Protein AF-A0A815RT07-F1 (afdb_monomer_lite)

Organism: NCBI:txid392030

Radius of gyration: 23.79 Å; chains: 1; bounding box: 55×38×68 Å

Secondary structure (DSSP, 8-state):
----THHHHHHHHHHHHHHHHHHHHHHHHHHHHHHHHS-TTS-EEEEEEEEE---GGGTTS--S--EEEEEEEESSHHHHHHHHHHHHHHHHHHHHHHT-----------------HHHHHHHHHHHHHHH-GGG--TTPPP-----TTHHHHTTT----------

Foldseek 3Di:
DDPPCPVVVVVLVVVVVVVCVLPVVLVVQLVCLCVPVDDPVWDKDKDFPDKDFDDPVCPSDHTPDMDIDIDMFTQDPVSVVSSVVSNVVSQCVSCVVVVHDDDDDDDDDAHHDDADPVQLVVVQVVVCVPPNPVQDDSPDDDDRDDDNVRVVVVVVDHDDDDDDDD

Structure (mmCIF, N/CA/C/O backbone):
data_AF-A0A815RT07-F1
#
_entry.id   AF-A0A815RT07-F1
#
loop_
_atom_site.group_PDB
_atom_site.id
_atom_site.type_symbol
_atom_site.label_atom_id
_atom_site.label_alt_id
_atom_site.label_comp_id
_atom_site.label_asym_id
_atom_site.label_entity_id
_atom_site.label_seq_id
_atom_site.pdbx_PDB_ins_code
_atom_site.Cartn_x
_atom_site.Cartn_y
_atom_site.Cartn_z
_atom_site.occupancy
_atom_site.B_iso_or_equiv
_atom_site.auth_seq_id
_atom_site.auth_comp_id
_atom_site.auth_asym_id
_atom_site.auth_atom_id
_atom_site.pdbx_PDB_model_num
ATOM 1 N N . MET A 1 1 ? -32.140 24.583 36.349 1.00 36.25 1 MET A N 1
ATOM 2 C CA . MET A 1 1 ? -30.982 23.802 36.833 1.00 36.25 1 MET A CA 1
ATOM 3 C C . MET A 1 1 ? -29.716 24.500 36.369 1.00 36.25 1 MET A C 1
ATOM 5 O O . MET A 1 1 ? -29.477 24.560 35.173 1.00 36.25 1 MET A O 1
ATOM 9 N N . HIS A 1 2 ? -28.976 25.102 37.299 1.00 30.73 2 HIS A N 1
ATOM 10 C CA . HIS A 1 2 ? -27.672 25.716 37.055 1.00 30.73 2 HIS A CA 1
ATOM 11 C C . HIS A 1 2 ? -26.612 24.662 37.388 1.00 30.73 2 HIS A C 1
ATOM 13 O O . HIS A 1 2 ? -26.294 24.449 38.554 1.00 30.73 2 HIS A O 1
ATOM 19 N N . ALA A 1 3 ? -26.136 23.950 36.369 1.00 31.05 3 ALA A N 1
ATOM 20 C CA . ALA A 1 3 ? -24.898 23.190 36.457 1.00 31.05 3 ALA A CA 1
ATOM 21 C C . ALA A 1 3 ? -23.796 24.130 35.966 1.00 31.05 3 ALA A C 1
ATOM 23 O O . ALA A 1 3 ? -23.757 24.493 34.791 1.00 31.05 3 ALA A O 1
ATOM 24 N N . CYS A 1 4 ? -22.979 24.611 36.897 1.00 35.50 4 CYS A N 1
ATOM 25 C CA . CYS A 1 4 ? -21.904 25.547 36.614 1.00 35.50 4 CYS A CA 1
ATOM 26 C C . CYS A 1 4 ? -20.905 24.865 35.661 1.00 35.50 4 CYS A C 1
ATOM 28 O O . CYS A 1 4 ? -20.301 23.849 35.999 1.00 35.50 4 CYS A O 1
ATOM 30 N N . GLY A 1 5 ? -20.791 25.384 34.437 1.00 35.34 5 GLY A N 1
ATOM 31 C CA . GLY A 1 5 ? -20.137 24.749 33.289 1.00 35.34 5 GLY A CA 1
ATOM 32 C C . GLY A 1 5 ? -18.612 24.625 33.355 1.00 35.34 5 GLY A C 1
ATOM 33 O O . GLY A 1 5 ? -17.996 24.424 32.323 1.00 35.34 5 GLY A O 1
ATOM 34 N N . HIS A 1 6 ? -17.976 24.729 34.516 1.00 38.91 6 HIS A N 1
ATOM 35 C CA . HIS A 1 6 ? -16.523 24.593 34.653 1.00 38.91 6 HIS A CA 1
ATOM 36 C C . HIS A 1 6 ? -16.068 23.123 34.526 1.00 38.91 6 HIS A C 1
ATOM 38 O O . HIS A 1 6 ? -15.154 22.808 33.764 1.00 38.91 6 HIS A O 1
ATOM 44 N N . ASP A 1 7 ? -16.738 22.197 35.222 1.00 44.31 7 ASP A N 1
ATOM 45 C CA . ASP A 1 7 ? -16.301 20.791 35.309 1.00 44.31 7 ASP A CA 1
ATOM 46 C C . ASP A 1 7 ? -16.723 19.952 34.099 1.00 44.31 7 ASP A C 1
ATOM 48 O O . ASP A 1 7 ? -16.034 19.006 33.716 1.00 44.31 7 ASP A O 1
ATOM 52 N N . GLY A 1 8 ? -17.823 20.336 33.442 1.00 42.88 8 GLY A N 1
ATOM 53 C CA . GLY A 1 8 ? -18.300 19.692 32.218 1.00 42.88 8 GLY A CA 1
ATOM 54 C C . GLY A 1 8 ? -17.330 19.870 31.051 1.00 42.88 8 GLY A C 1
ATOM 55 O O . GLY A 1 8 ? -17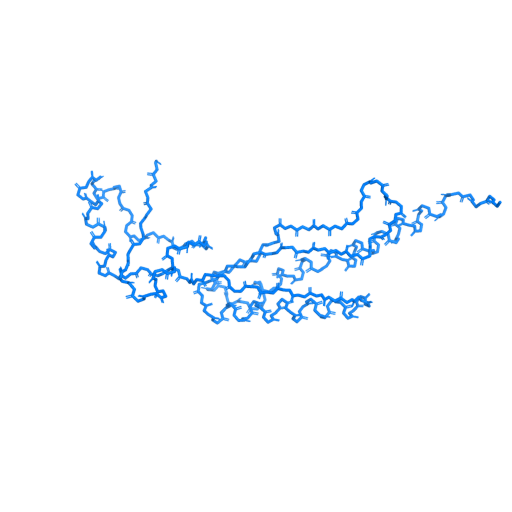.054 18.906 30.346 1.00 42.88 8 GLY A O 1
ATOM 56 N N . HIS A 1 9 ? -16.732 21.056 30.887 1.00 46.31 9 HIS A N 1
ATOM 57 C CA . HIS A 1 9 ? -15.745 21.285 29.827 1.00 46.31 9 HIS A CA 1
ATOM 58 C C . HIS A 1 9 ? -14.465 20.487 30.072 1.00 46.31 9 HIS A C 1
ATOM 60 O O . HIS A 1 9 ? -13.963 19.875 29.141 1.00 46.31 9 HIS A O 1
ATOM 66 N N . THR A 1 10 ? -13.972 20.402 31.310 1.00 42.03 10 THR A N 1
ATOM 67 C CA . THR A 1 10 ? -12.774 19.607 31.629 1.00 42.03 10 THR A CA 1
ATOM 68 C C . THR A 1 10 ? -13.032 18.104 31.509 1.00 42.03 10 THR A C 1
ATOM 70 O O . THR A 1 10 ? -12.185 17.390 30.980 1.00 42.03 10 THR A O 1
ATOM 73 N N . ALA A 1 11 ? -14.207 17.607 31.913 1.00 51.88 11 ALA A N 1
ATOM 74 C CA . ALA A 1 11 ? -14.599 16.210 31.708 1.00 51.88 11 ALA A CA 1
ATOM 75 C C . ALA A 1 11 ? -14.792 15.871 30.219 1.00 51.88 11 ALA A C 1
ATOM 77 O O . ALA A 1 11 ? -14.415 14.786 29.781 1.00 51.88 11 ALA A O 1
ATOM 78 N N . MET A 1 12 ? -15.311 16.808 29.423 1.00 54.44 12 MET A N 1
ATOM 79 C CA . MET A 1 12 ? -15.420 16.667 27.970 1.00 54.44 12 MET A CA 1
ATOM 80 C C . MET A 1 12 ? -14.073 16.790 27.266 1.00 54.44 12 MET A C 1
ATOM 82 O O . MET A 1 12 ? -13.838 16.058 26.316 1.00 54.44 12 MET A O 1
ATOM 86 N N . VAL A 1 13 ? -13.164 17.640 27.743 1.00 48.31 13 VAL A N 1
ATOM 87 C CA . VAL A 1 13 ? -11.783 17.723 27.253 1.00 48.31 13 VAL A CA 1
ATOM 88 C C . VAL A 1 13 ? -11.014 16.465 27.643 1.00 48.31 13 VAL A C 1
ATOM 90 O O . VAL A 1 13 ? -10.305 15.932 26.808 1.00 48.31 13 VAL A O 1
ATOM 93 N N . LEU A 1 14 ? -11.195 15.910 28.844 1.00 47.22 14 LEU A N 1
ATOM 94 C CA . LEU A 1 14 ? -10.633 14.609 29.229 1.00 47.22 14 LEU A CA 1
ATOM 95 C C . LEU A 1 14 ? -11.258 13.457 28.433 1.00 47.22 14 LEU A C 1
ATOM 97 O O . LEU A 1 14 ? -10.549 12.524 28.070 1.00 47.22 14 LEU A O 1
ATOM 101 N N . GLY A 1 15 ? -12.552 13.532 28.118 1.00 57.16 15 GLY A N 1
ATOM 102 C CA . GLY A 1 15 ? -13.248 12.601 27.229 1.00 57.16 15 GLY A CA 1
ATOM 103 C C . GLY A 1 15 ? -12.755 12.696 25.785 1.00 57.16 15 GLY A C 1
ATOM 104 O O . GLY A 1 15 ? -12.496 11.670 25.167 1.00 57.16 15 GLY A O 1
ATOM 105 N N . ALA A 1 16 ? -12.529 13.908 25.279 1.00 51.25 16 ALA A N 1
ATOM 106 C CA . ALA A 1 16 ? -11.961 14.181 23.966 1.00 51.25 16 ALA A CA 1
ATOM 107 C C . ALA A 1 16 ? -10.482 13.788 23.904 1.00 51.25 16 ALA A C 1
ATOM 109 O O . ALA A 1 16 ? -10.070 13.162 22.942 1.00 51.25 16 ALA A O 1
ATOM 110 N N . VAL A 1 17 ? -9.690 14.058 24.942 1.00 52.59 17 VAL A N 1
ATOM 111 C CA . VAL A 1 17 ? -8.290 13.626 25.064 1.00 52.59 17 VAL A CA 1
ATOM 112 C C . VAL A 1 17 ? -8.208 12.111 25.188 1.00 52.59 17 VAL A C 1
ATOM 114 O O . VAL A 1 17 ? -7.351 11.515 24.549 1.00 52.59 17 VAL A O 1
ATOM 117 N N . LYS A 1 18 ? -9.101 11.459 25.942 1.00 55.69 18 LYS A N 1
ATOM 118 C CA . LYS A 1 18 ? -9.193 9.996 26.001 1.00 55.69 18 LYS A CA 1
ATOM 119 C C . LYS A 1 18 ? -9.595 9.422 24.648 1.00 55.69 18 LYS A C 1
ATOM 121 O O . LYS A 1 18 ? -8.942 8.505 24.186 1.00 55.69 18 LYS A O 1
ATOM 126 N N . TYR A 1 19 ? -10.580 10.002 23.974 1.00 57.00 19 TYR A N 1
ATOM 127 C CA . TYR A 1 19 ? -11.001 9.589 22.640 1.00 57.00 19 TYR A CA 1
ATOM 128 C C . TYR A 1 19 ? -9.888 9.783 21.605 1.00 57.00 19 TYR A C 1
ATOM 130 O O . TYR A 1 19 ? -9.557 8.848 20.892 1.00 57.00 19 TYR A O 1
ATOM 138 N N . LEU A 1 20 ? -9.232 10.940 21.569 1.00 53.97 20 LEU A N 1
ATOM 139 C CA . LEU A 1 20 ? -8.081 11.197 20.706 1.00 53.97 20 LEU A CA 1
ATOM 140 C C . LEU A 1 20 ? -6.930 10.237 21.047 1.00 53.97 20 LEU A C 1
ATOM 142 O O . LEU A 1 20 ? -6.413 9.578 20.155 1.00 53.97 20 LEU A O 1
ATOM 146 N N . ARG A 1 21 ? -6.573 10.048 22.322 1.00 52.72 21 ARG A N 1
ATOM 147 C CA . ARG A 1 21 ? -5.565 9.063 22.766 1.00 52.72 21 ARG A CA 1
ATOM 148 C C . ARG A 1 21 ? -5.918 7.635 22.336 1.00 52.72 21 ARG A C 1
ATOM 150 O O . ARG A 1 21 ? -5.047 6.896 21.886 1.00 52.72 21 ARG A O 1
ATOM 157 N N . ASP A 1 22 ? -7.181 7.259 22.465 1.00 52.00 22 ASP A N 1
ATOM 158 C CA . ASP A 1 22 ? -7.670 5.916 22.180 1.00 52.00 22 ASP A CA 1
ATOM 159 C C . ASP A 1 22 ? -7.800 5.686 20.651 1.00 52.00 22 ASP A C 1
ATOM 161 O O . ASP A 1 22 ? -7.574 4.573 20.188 1.00 52.00 22 ASP A O 1
ATOM 165 N N . HIS A 1 23 ? -8.022 6.732 19.838 1.00 52.91 23 HIS A N 1
ATOM 166 C CA . HIS A 1 23 ? -8.178 6.638 18.375 1.00 52.91 23 HIS A CA 1
ATOM 167 C C . HIS A 1 23 ? -6.918 7.021 17.570 1.00 52.91 23 HIS A C 1
ATOM 169 O O . HIS A 1 23 ? -6.793 6.602 16.420 1.00 52.91 23 HIS A O 1
ATOM 175 N N . HIS A 1 24 ? -5.945 7.741 18.146 1.00 52.34 24 HIS A N 1
ATOM 176 C CA . HIS A 1 24 ? -4.664 8.050 17.490 1.00 52.34 24 HIS A CA 1
ATOM 177 C C . HIS A 1 24 ? -3.710 6.850 17.428 1.00 52.34 24 HIS A C 1
ATOM 179 O O . HIS A 1 24 ? -2.903 6.740 16.500 1.00 52.34 24 HIS A O 1
ATOM 185 N N . ASN A 1 25 ? -3.825 5.915 18.373 1.00 52.28 25 ASN A N 1
ATOM 186 C CA . ASN A 1 25 ? -2.994 4.711 18.387 1.00 52.28 25 ASN A CA 1
ATOM 187 C C . ASN A 1 25 ? -3.240 3.814 17.169 1.00 52.28 25 ASN A C 1
ATOM 189 O O . ASN A 1 25 ? -2.316 3.142 16.716 1.00 52.28 25 ASN A O 1
ATOM 193 N N . SER A 1 26 ? -4.435 3.860 16.581 1.00 54.25 26 SER A N 1
ATOM 194 C CA . SER A 1 26 ? -4.781 3.076 15.395 1.00 54.25 26 SER A CA 1
ATOM 195 C C . SER A 1 26 ? -3.931 3.429 14.172 1.00 54.25 26 SER A C 1
ATOM 197 O O . SER A 1 26 ? -3.516 2.540 13.427 1.00 54.25 26 SER A O 1
ATOM 199 N N . PHE A 1 27 ? -3.594 4.710 13.986 1.00 59.16 27 PHE A N 1
ATOM 200 C CA . PHE A 1 27 ? -2.787 5.167 12.847 1.00 59.16 27 PHE A CA 1
ATOM 201 C C . PHE A 1 27 ? -1.313 4.790 12.999 1.00 59.16 27 PHE A C 1
ATOM 203 O O . PHE A 1 27 ? -0.692 4.316 12.046 1.00 59.16 27 PHE A O 1
ATOM 210 N N . PHE A 1 28 ? -0.754 4.957 14.201 1.00 62.94 28 PHE A N 1
ATOM 211 C CA . PHE A 1 28 ? 0.617 4.531 14.492 1.00 62.94 28 PHE A CA 1
ATOM 212 C C . PHE A 1 28 ? 0.758 3.015 14.392 1.00 62.94 28 PHE A C 1
ATOM 214 O O . PHE A 1 28 ? 1.758 2.508 13.884 1.00 62.94 28 PHE A O 1
ATOM 221 N N . ALA A 1 29 ? -0.276 2.288 14.806 1.00 73.88 29 ALA A N 1
ATOM 222 C CA . ALA A 1 29 ? -0.310 0.843 14.729 1.00 73.88 29 ALA A CA 1
ATOM 223 C C . ALA A 1 29 ? -0.241 0.348 13.267 1.00 73.88 29 ALA A C 1
ATOM 225 O O . ALA A 1 29 ? 0.477 -0.615 12.999 1.00 73.88 29 ALA A O 1
ATOM 226 N N . LEU A 1 30 ? -0.832 1.048 12.287 1.00 82.69 30 LEU A N 1
ATOM 227 C CA . LEU A 1 30 ? -0.640 0.718 10.861 1.00 82.69 30 LEU A CA 1
ATOM 228 C C . LEU A 1 30 ? 0.832 0.807 10.418 1.00 82.69 30 LEU A C 1
ATOM 230 O O . LEU A 1 30 ? 1.286 -0.024 9.630 1.00 82.69 30 LEU A O 1
ATOM 234 N N . GLN A 1 31 ? 1.605 1.749 10.965 1.00 81.31 31 GLN A N 1
ATOM 235 C CA . GLN A 1 31 ? 3.034 1.901 10.642 1.00 81.31 31 GLN A CA 1
ATOM 236 C C . GLN A 1 31 ? 3.882 0.729 11.159 1.00 81.31 31 GLN A C 1
ATOM 238 O O . GLN A 1 31 ? 4.967 0.439 10.637 1.00 81.31 31 GLN A O 1
ATOM 243 N N . THR A 1 32 ? 3.373 -0.012 12.148 1.00 89.00 32 THR A N 1
ATOM 244 C CA . THR A 1 32 ? 4.021 -1.244 12.618 1.00 89.00 32 THR A CA 1
ATOM 245 C C . THR A 1 32 ? 4.006 -2.346 11.562 1.00 89.00 32 THR A C 1
ATOM 247 O O . THR A 1 32 ? 4.893 -3.192 11.564 1.00 89.00 32 THR A O 1
ATOM 250 N N . ILE A 1 33 ? 3.065 -2.322 10.611 1.00 92.75 33 ILE A N 1
ATOM 251 C CA . ILE A 1 33 ? 2.972 -3.355 9.573 1.00 92.75 33 ILE A CA 1
ATOM 252 C C . ILE A 1 33 ? 4.227 -3.327 8.702 1.00 92.75 33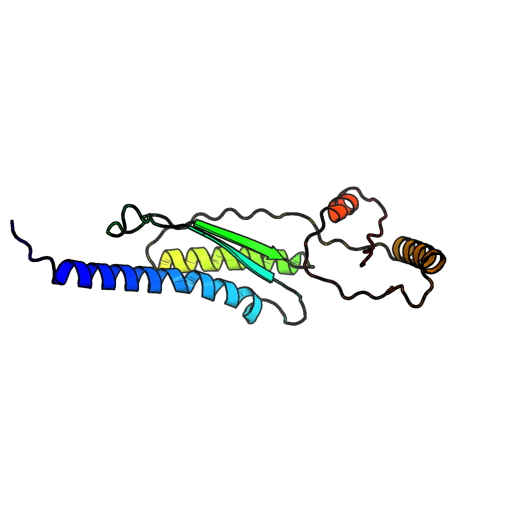 ILE A C 1
ATOM 254 O O . ILE A 1 33 ? 4.901 -4.346 8.560 1.00 92.75 33 ILE A O 1
ATOM 258 N N . VAL A 1 34 ? 4.585 -2.157 8.169 1.00 92.38 34 VAL A N 1
ATOM 259 C CA . VAL A 1 34 ? 5.785 -2.016 7.330 1.00 92.38 34 VAL A CA 1
ATOM 260 C C . VAL A 1 34 ? 7.047 -2.291 8.147 1.00 92.38 34 VAL A C 1
ATOM 262 O O . VAL A 1 34 ? 7.905 -3.047 7.709 1.00 92.38 34 VAL A O 1
ATOM 265 N N . SER A 1 35 ? 7.141 -1.740 9.358 1.00 91.75 35 SER A N 1
ATOM 266 C CA . SER A 1 35 ? 8.369 -1.818 10.161 1.00 91.75 35 SER A CA 1
ATOM 267 C C . SER A 1 35 ? 8.598 -3.156 10.877 1.00 91.75 35 SER A C 1
ATOM 269 O O . SER A 1 35 ? 9.735 -3.452 11.245 1.00 91.75 35 SER A O 1
ATOM 271 N N . ARG A 1 36 ? 7.554 -3.964 11.117 1.00 92.50 36 ARG A N 1
ATOM 272 C CA . ARG A 1 36 ? 7.639 -5.199 11.927 1.00 92.50 36 ARG A CA 1
ATOM 273 C C . ARG A 1 36 ? 7.123 -6.455 11.238 1.00 92.50 36 ARG A C 1
ATOM 275 O O . ARG A 1 36 ? 7.395 -7.548 11.726 1.00 92.50 36 ARG A O 1
ATOM 282 N N . ASN A 1 37 ? 6.374 -6.337 10.142 1.00 93.50 37 ASN A N 1
ATOM 283 C CA . ASN A 1 37 ? 5.816 -7.497 9.442 1.00 93.50 37 ASN A CA 1
ATOM 284 C C . ASN A 1 37 ? 6.353 -7.682 8.022 1.00 93.50 37 ASN A C 1
ATOM 286 O O . ASN A 1 37 ? 6.145 -8.751 7.448 1.00 93.50 37 ASN A O 1
ATOM 290 N N . ILE A 1 38 ? 7.039 -6.684 7.466 1.00 95.12 38 ILE A N 1
ATOM 291 C CA . ILE A 1 38 ? 7.614 -6.746 6.125 1.00 95.12 38 ILE A CA 1
ATOM 292 C C . ILE A 1 38 ? 9.141 -6.784 6.219 1.00 95.12 38 ILE A C 1
ATOM 294 O O . ILE A 1 38 ? 9.749 -6.077 7.018 1.00 95.12 38 ILE A O 1
ATOM 298 N N . SER A 1 39 ? 9.768 -7.636 5.403 1.00 94.19 39 SER A N 1
ATOM 299 C CA . SER A 1 39 ? 11.228 -7.661 5.277 1.00 94.19 39 SER A CA 1
ATOM 300 C C . SER A 1 39 ? 11.729 -6.311 4.742 1.00 94.19 39 SER A C 1
ATOM 302 O O . SER A 1 39 ? 11.162 -5.828 3.760 1.00 94.19 39 SER A O 1
ATOM 304 N N . PRO A 1 40 ? 12.823 -5.747 5.289 1.00 89.69 40 PRO A N 1
ATOM 305 C CA . PRO A 1 40 ? 13.415 -4.500 4.795 1.00 89.69 40 PRO A CA 1
ATOM 306 C C . PRO A 1 40 ? 13.766 -4.506 3.300 1.00 89.69 40 PRO A C 1
ATOM 308 O O . PRO A 1 40 ? 13.782 -3.456 2.670 1.00 89.69 40 PRO A O 1
ATOM 311 N N . ASN A 1 41 ? 13.984 -5.687 2.710 1.00 91.50 41 ASN A N 1
ATOM 312 C CA . ASN A 1 41 ? 14.289 -5.839 1.284 1.00 91.50 41 ASN A CA 1
ATOM 313 C C . ASN A 1 41 ? 13.053 -5.680 0.379 1.00 91.50 41 ASN A C 1
ATOM 315 O O . ASN A 1 41 ? 13.177 -5.679 -0.842 1.00 91.50 41 ASN A O 1
ATOM 319 N N . ASN A 1 42 ? 11.848 -5.593 0.951 1.00 91.19 42 ASN A N 1
ATOM 320 C CA . ASN A 1 42 ? 10.605 -5.451 0.200 1.00 91.19 42 ASN A CA 1
ATOM 321 C C . ASN A 1 42 ? 10.051 -4.034 0.343 1.00 91.19 42 ASN A C 1
ATOM 323 O O . ASN A 1 42 ? 9.399 -3.705 1.336 1.00 91.19 42 ASN A O 1
ATOM 327 N N . ALA A 1 43 ? 10.229 -3.221 -0.698 1.00 89.94 43 ALA A N 1
ATOM 328 C CA . ALA A 1 43 ? 9.646 -1.888 -0.752 1.00 89.94 43 ALA A CA 1
ATOM 329 C C . ALA A 1 43 ? 8.117 -1.951 -0.594 1.00 89.94 43 ALA A C 1
ATOM 331 O O . ALA A 1 43 ? 7.410 -2.617 -1.360 1.00 89.94 43 ALA A O 1
ATOM 332 N N . THR A 1 44 ? 7.623 -1.264 0.434 1.00 92.19 44 THR A N 1
ATOM 333 C CA . THR A 1 44 ? 6.218 -1.276 0.840 1.00 92.19 44 THR A CA 1
ATOM 334 C C . THR A 1 44 ? 5.824 0.079 1.391 1.00 92.19 44 THR A C 1
ATOM 336 O O . THR A 1 44 ? 6.565 0.670 2.171 1.00 92.19 44 THR A O 1
ATOM 339 N N . VAL A 1 45 ? 4.635 0.547 1.021 1.00 91.56 45 VAL A N 1
ATOM 340 C CA . VAL A 1 45 ? 4.076 1.806 1.518 1.00 91.56 45 VAL A CA 1
ATOM 341 C C . VAL A 1 45 ? 2.671 1.553 2.038 1.00 91.56 45 VAL A C 1
ATOM 343 O O . VAL A 1 45 ? 1.878 0.871 1.386 1.00 91.56 45 VAL A O 1
ATOM 346 N N . ILE A 1 46 ? 2.360 2.124 3.197 1.00 91.50 46 ILE A N 1
ATOM 347 C CA . ILE A 1 46 ? 0.998 2.281 3.701 1.00 91.50 46 ILE A CA 1
ATOM 348 C C . ILE A 1 46 ? 0.845 3.758 4.044 1.00 91.50 46 ILE A C 1
ATOM 350 O O . ILE A 1 46 ? 1.519 4.258 4.943 1.00 91.50 46 ILE A O 1
ATOM 354 N N . SER A 1 47 ? -0.031 4.453 3.330 1.00 89.19 47 SER A N 1
ATOM 355 C CA . SER A 1 47 ? -0.278 5.877 3.543 1.00 89.19 47 SER A CA 1
ATOM 356 C C . SER A 1 47 ? -1.740 6.090 3.884 1.00 89.19 47 SER A C 1
ATOM 358 O O . SER A 1 47 ? -2.622 5.644 3.151 1.00 89.19 47 SER A O 1
ATOM 360 N N . VAL A 1 48 ? -1.992 6.785 4.990 1.00 86.31 48 VAL A N 1
ATOM 361 C CA . VAL A 1 48 ? -3.328 7.266 5.339 1.00 86.31 48 VAL A CA 1
ATOM 362 C C . VAL A 1 48 ? -3.550 8.565 4.571 1.00 86.31 48 VAL A C 1
ATOM 364 O O . VAL A 1 48 ? -2.889 9.561 4.847 1.00 86.31 48 VAL A O 1
ATOM 367 N N . GLY A 1 49 ? -4.420 8.529 3.564 1.00 84.69 49 GLY A N 1
ATOM 368 C CA . GLY A 1 49 ? -4.691 9.667 2.682 1.00 84.69 49 GLY A CA 1
ATOM 369 C C . GLY A 1 49 ? -5.884 10.515 3.121 1.00 84.69 49 GLY A C 1
ATOM 370 O O . GLY A 1 49 ? -5.987 11.668 2.717 1.00 84.69 49 GLY A O 1
ATOM 371 N N . ALA A 1 50 ? -6.780 9.964 3.943 1.00 83.88 50 ALA A N 1
ATOM 372 C CA . ALA A 1 50 ? -7.947 10.678 4.446 1.00 83.88 50 ALA A CA 1
ATOM 373 C C . ALA A 1 50 ? -8.341 10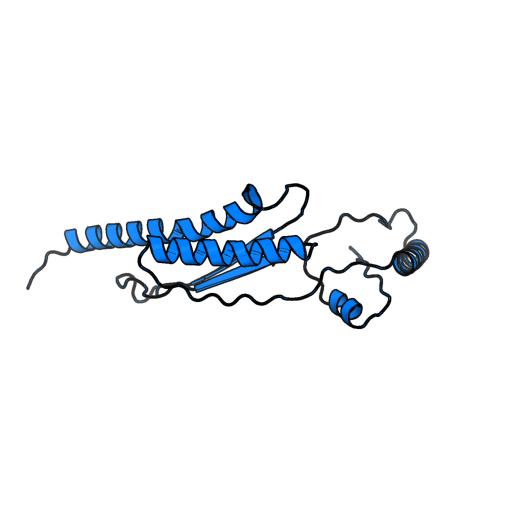.180 5.839 1.00 83.88 50 ALA A C 1
ATOM 375 O O . ALA A 1 50 ? -8.325 8.977 6.104 1.00 83.88 50 ALA A O 1
ATOM 376 N N . ILE A 1 51 ? -8.732 11.106 6.713 1.00 81.50 51 ILE A N 1
ATOM 377 C CA . ILE A 1 51 ? -9.340 10.817 8.014 1.00 81.50 51 ILE A CA 1
ATOM 378 C C . ILE A 1 51 ? -10.495 11.796 8.197 1.00 81.50 51 ILE A C 1
ATOM 380 O O . ILE A 1 51 ? -10.327 12.994 7.975 1.00 81.50 51 ILE A O 1
ATOM 384 N N . GLN A 1 52 ? -11.654 11.298 8.614 1.00 81.69 52 GLN A N 1
ATOM 385 C CA . GLN A 1 52 ? -12.829 12.122 8.870 1.00 81.69 52 GLN A CA 1
ATOM 386 C C . GLN A 1 52 ? -13.545 11.655 10.136 1.00 81.69 52 GLN A C 1
ATOM 388 O O . GLN A 1 52 ? -13.756 10.460 10.322 1.00 81.69 52 GLN A O 1
ATOM 393 N N . GLY A 1 53 ? -13.958 12.601 10.977 1.00 81.25 53 GLY A N 1
ATOM 394 C CA . GLY A 1 53 ? -14.790 12.365 12.154 1.00 81.25 53 GLY A CA 1
ATOM 395 C C . GLY A 1 53 ? -15.147 13.685 12.838 1.00 81.25 53 GLY A C 1
ATOM 396 O O . GLY A 1 53 ? -14.335 14.607 12.870 1.00 81.25 53 GLY A O 1
ATOM 397 N N . GLY A 1 54 ? -16.358 13.776 13.382 1.00 80.25 54 GLY A N 1
ATOM 398 C CA . GLY A 1 54 ? -16.850 14.972 14.077 1.00 80.25 54 GLY A CA 1
ATOM 399 C C . GLY A 1 54 ? -17.303 16.097 13.144 1.00 80.25 54 GLY A C 1
ATOM 400 O O . GLY A 1 54 ? -17.345 15.947 11.923 1.00 80.25 54 GLY A O 1
ATOM 401 N N . SER A 1 55 ? -17.690 17.228 13.738 1.00 81.06 55 SER A N 1
ATOM 402 C CA . SER A 1 55 ? -18.151 18.419 13.019 1.00 81.06 55 SER A CA 1
ATOM 403 C C . SER A 1 55 ? -17.755 19.693 13.763 1.00 81.06 55 SER A C 1
ATOM 405 O O . SER A 1 55 ? -17.995 19.814 14.963 1.00 81.06 55 SER A O 1
ATOM 407 N N . PHE A 1 56 ? -17.223 20.682 13.039 1.00 82.69 56 PHE A N 1
ATOM 408 C CA . PHE A 1 56 ? -16.918 22.009 13.595 1.00 82.69 56 PHE A CA 1
ATOM 409 C C . PHE A 1 56 ? -18.167 22.798 13.999 1.00 82.69 56 PHE A C 1
ATOM 411 O O . PHE A 1 56 ? -18.086 23.687 14.839 1.00 82.69 56 PHE A O 1
ATOM 418 N N . ASN A 1 57 ? -19.333 22.437 13.466 1.00 89.38 57 ASN A N 1
ATOM 419 C CA . ASN A 1 57 ? -20.605 23.037 13.870 1.00 89.38 57 ASN A CA 1
ATOM 420 C C . ASN A 1 57 ? -21.144 22.430 15.179 1.00 89.38 57 ASN A C 1
ATOM 422 O O . ASN A 1 57 ? -22.190 22.849 15.671 1.00 89.38 57 ASN A O 1
ATOM 426 N N . SER A 1 58 ? -20.483 21.407 15.732 1.00 82.12 58 SER A N 1
ATOM 427 C CA . SER A 1 58 ? -20.932 20.679 16.927 1.00 82.12 58 SER A CA 1
ATOM 428 C C . SER A 1 58 ? -19.739 20.169 17.740 1.00 82.12 58 SER A C 1
ATOM 430 O O . SER A 1 58 ? -19.617 18.980 18.020 1.00 82.12 58 SER A O 1
ATOM 432 N N . VAL A 1 59 ? -18.844 21.082 18.131 1.00 76.56 59 VAL A N 1
ATOM 433 C CA . VAL A 1 59 ? -17.583 20.776 18.845 1.00 76.56 59 VAL A CA 1
ATOM 434 C C . VAL A 1 59 ? -17.769 20.163 20.240 1.00 76.56 59 VAL A C 1
ATOM 436 O O . VAL A 1 59 ? -16.821 19.662 20.834 1.00 76.56 59 VAL A O 1
ATOM 439 N N . ASN A 1 60 ? -18.991 20.196 20.767 1.00 78.38 60 ASN A N 1
ATOM 440 C CA . ASN A 1 60 ? -19.394 19.595 22.034 1.00 78.38 60 ASN A CA 1
ATOM 441 C C . ASN A 1 60 ? -20.032 18.199 21.865 1.00 78.38 60 ASN A C 1
ATOM 443 O O . ASN A 1 60 ? -20.497 17.618 22.844 1.00 78.38 60 ASN A O 1
ATOM 447 N N . VAL A 1 61 ? -20.095 17.660 20.645 1.00 73.88 61 VAL A N 1
ATOM 448 C CA . VAL A 1 61 ? -20.653 16.331 20.369 1.00 73.88 61 VAL A CA 1
ATOM 449 C C . VAL A 1 61 ? -19.521 15.383 20.000 1.00 73.88 61 VAL A C 1
ATOM 451 O O . VAL A 1 61 ? -18.780 15.614 19.046 1.00 73.88 61 VAL A O 1
ATOM 454 N N . MET A 1 62 ? -19.402 14.288 20.751 1.00 72.69 62 MET A N 1
ATOM 455 C CA . MET A 1 62 ? -18.448 13.232 20.426 1.00 72.69 62 MET A CA 1
ATOM 456 C C . MET A 1 62 ? -18.890 12.515 19.143 1.00 72.69 62 MET A C 1
ATOM 458 O O . MET A 1 62 ? -20.055 12.117 19.053 1.00 72.69 62 MET A O 1
ATOM 462 N N . PRO A 1 63 ? -18.002 12.329 18.151 1.00 74.56 63 PRO A N 1
ATOM 463 C CA . PRO A 1 63 ? -18.359 11.596 16.947 1.00 74.56 63 PRO A CA 1
ATOM 464 C C . PRO A 1 63 ? -18.642 10.124 17.247 1.00 74.56 63 PRO A C 1
ATOM 466 O O . PRO A 1 63 ? -17.911 9.484 17.997 1.00 74.56 63 PRO A O 1
ATOM 469 N N . SER A 1 64 ? -19.687 9.583 16.622 1.00 79.25 64 SER A N 1
ATOM 470 C CA . SER A 1 64 ? -20.035 8.158 16.684 1.00 79.25 64 SER A CA 1
ATOM 471 C C . SER A 1 64 ? -19.294 7.305 15.648 1.00 79.25 64 SER A C 1
ATOM 473 O O . SER A 1 64 ? -19.343 6.081 15.719 1.00 79.25 64 SER A O 1
ATOM 475 N N . GLU A 1 65 ? -18.624 7.936 14.681 1.00 79.81 65 GLU A N 1
ATOM 476 C CA . GLU A 1 65 ? -17.931 7.276 13.576 1.00 79.81 65 GLU A CA 1
ATOM 477 C C . GLU A 1 65 ? -16.663 8.054 13.196 1.00 79.81 65 GLU A C 1
ATOM 479 O O . GLU A 1 65 ? -16.652 9.290 13.163 1.00 79.81 65 GLU A O 1
ATOM 484 N N . ILE A 1 66 ? -15.601 7.314 12.867 1.00 79.88 66 ILE A N 1
ATOM 485 C CA . ILE A 1 66 ? -14.417 7.828 12.176 1.00 79.88 66 ILE A CA 1
ATOM 486 C C . ILE A 1 66 ? -14.209 6.997 10.912 1.00 79.88 66 ILE A C 1
ATOM 488 O O . ILE A 1 66 ? -14.209 5.768 10.964 1.00 79.88 66 ILE A O 1
ATOM 492 N N . ARG A 1 67 ? -13.967 7.672 9.787 1.00 83.75 67 ARG A N 1
ATOM 493 C CA . ARG A 1 67 ? -13.598 7.050 8.511 1.00 83.75 67 ARG A CA 1
ATOM 494 C C . ARG A 1 67 ? -12.131 7.285 8.216 1.00 83.75 67 ARG A C 1
ATOM 496 O O . ARG A 1 67 ? -11.630 8.394 8.394 1.00 83.75 67 ARG A O 1
ATOM 503 N N . ILE A 1 68 ? -11.459 6.241 7.743 1.00 85.94 68 ILE A N 1
ATOM 504 C CA . ILE A 1 68 ? -10.034 6.268 7.418 1.00 85.94 68 ILE A CA 1
ATOM 505 C C . ILE A 1 68 ? -9.855 5.699 6.013 1.00 85.94 68 ILE A C 1
ATOM 507 O O . ILE A 1 68 ? -10.206 4.550 5.752 1.00 85.94 68 ILE A O 1
ATOM 511 N N . GLY A 1 69 ? -9.302 6.509 5.114 1.00 88.56 69 GLY A N 1
ATOM 512 C CA . GLY A 1 69 ? -8.932 6.116 3.759 1.00 88.56 69 GLY A CA 1
ATOM 513 C C . GLY A 1 69 ? -7.424 5.924 3.651 1.00 88.56 69 GLY A C 1
ATOM 514 O O . GLY A 1 69 ? -6.654 6.835 3.963 1.00 88.56 69 GLY A O 1
ATOM 515 N N . CYS A 1 70 ? -6.999 4.754 3.178 1.00 89.31 70 CYS A N 1
ATOM 516 C CA . CYS A 1 70 ? -5.588 4.407 3.035 1.00 89.31 70 CYS A CA 1
ATOM 517 C C . CYS A 1 70 ? -5.274 3.898 1.630 1.00 89.31 70 CYS A C 1
ATOM 519 O O . CYS A 1 70 ? -6.094 3.228 1.004 1.00 89.31 70 CYS A O 1
ATOM 521 N N . ILE A 1 71 ? -4.041 4.132 1.181 1.00 92.00 71 ILE A N 1
ATOM 522 C CA . ILE A 1 71 ? -3.465 3.479 0.008 1.00 92.00 71 ILE A CA 1
ATOM 523 C C . ILE A 1 71 ? -2.292 2.601 0.439 1.00 92.00 71 ILE A C 1
ATOM 525 O O . ILE A 1 71 ? -1.499 2.968 1.308 1.00 92.00 71 ILE A O 1
ATOM 529 N N . THR A 1 72 ? -2.176 1.427 -0.176 1.00 92.81 72 THR A N 1
ATOM 530 C CA . THR A 1 72 ? -1.063 0.506 0.063 1.00 92.81 72 THR A CA 1
ATOM 531 C C . THR A 1 72 ? -0.334 0.216 -1.241 1.00 92.81 72 THR A C 1
ATOM 533 O O . THR A 1 72 ? -0.984 -0.027 -2.259 1.00 92.81 72 THR A O 1
ATOM 536 N N . ARG A 1 73 ? 1.000 0.197 -1.222 1.00 92.12 73 ARG A N 1
ATOM 537 C CA . ARG A 1 73 ? 1.847 -0.114 -2.385 1.00 92.12 73 ARG A CA 1
ATOM 538 C C . ARG A 1 73 ? 2.824 -1.231 -2.043 1.00 92.12 73 ARG A C 1
ATOM 540 O O . ARG A 1 73 ? 3.380 -1.247 -0.949 1.00 92.12 73 ARG A O 1
ATOM 547 N N . SER A 1 74 ? 3.024 -2.157 -2.977 1.00 92.06 74 SER A N 1
ATOM 548 C CA . SER A 1 74 ? 4.053 -3.201 -2.906 1.00 92.06 74 SER A CA 1
ATOM 549 C C . SER A 1 74 ? 4.220 -3.916 -4.248 1.00 92.06 74 SER A C 1
ATOM 551 O O . SER A 1 74 ? 3.271 -4.030 -5.036 1.00 92.06 74 SER A O 1
ATOM 553 N N . PHE A 1 75 ? 5.424 -4.440 -4.481 1.00 90.88 75 PHE A N 1
ATOM 554 C CA . PHE A 1 75 ? 5.777 -5.113 -5.733 1.00 90.88 75 PHE A CA 1
ATOM 555 C C . PHE A 1 75 ? 5.328 -6.579 -5.802 1.00 90.88 75 PHE A C 1
ATOM 557 O O . PHE A 1 75 ? 5.035 -7.075 -6.888 1.00 90.88 75 PHE A O 1
ATOM 564 N N . THR A 1 76 ? 5.226 -7.285 -4.672 1.00 90.44 76 THR A N 1
ATOM 565 C CA . THR A 1 76 ? 4.978 -8.737 -4.670 1.00 90.44 76 THR A CA 1
ATOM 566 C C . THR A 1 76 ? 3.579 -9.099 -4.171 1.00 90.44 76 THR A C 1
ATOM 568 O O . THR A 1 76 ? 3.020 -8.466 -3.274 1.00 90.44 76 THR A O 1
ATOM 571 N N . LYS A 1 77 ? 3.004 -10.178 -4.722 1.00 90.81 77 LYS A N 1
ATOM 572 C CA . LYS A 1 77 ? 1.693 -10.710 -4.292 1.00 90.81 77 LYS A CA 1
ATOM 573 C C . LYS A 1 77 ? 1.694 -11.170 -2.830 1.00 90.81 77 LYS A C 1
ATOM 575 O O . LYS A 1 77 ? 0.666 -11.068 -2.159 1.00 90.81 77 LYS A O 1
ATOM 580 N N . LEU A 1 78 ? 2.836 -11.671 -2.354 1.00 92.94 78 LEU A N 1
ATOM 581 C CA . LEU A 1 78 ? 3.026 -12.103 -0.971 1.00 92.94 78 LEU A CA 1
ATOM 582 C C . LEU A 1 78 ? 2.887 -10.922 -0.009 1.00 92.94 78 LEU A C 1
ATOM 584 O O . LEU A 1 78 ? 2.081 -10.971 0.916 1.00 92.94 78 LEU A O 1
ATOM 588 N N . VAL A 1 79 ? 3.616 -9.834 -0.267 1.00 93.94 79 VAL A N 1
ATOM 589 C CA . VAL A 1 79 ? 3.563 -8.628 0.566 1.00 93.94 79 VAL A CA 1
ATOM 590 C C . VAL A 1 79 ? 2.155 -8.030 0.573 1.00 93.94 79 VAL A C 1
ATOM 592 O O . VAL A 1 79 ? 1.654 -7.691 1.642 1.00 93.94 79 VAL A O 1
ATOM 595 N N . ARG A 1 80 ? 1.461 -7.998 -0.575 1.00 92.94 80 ARG A N 1
ATOM 596 C CA . ARG A 1 80 ? 0.051 -7.561 -0.647 1.00 92.94 80 ARG A CA 1
ATOM 597 C C . ARG A 1 80 ? -0.862 -8.364 0.287 1.00 92.94 80 ARG A C 1
ATOM 599 O O . ARG A 1 80 ? -1.672 -7.772 0.993 1.00 92.94 80 ARG A O 1
ATOM 606 N N . HIS A 1 81 ? -0.708 -9.690 0.330 1.00 94.69 81 HIS A N 1
ATOM 607 C CA . HIS A 1 81 ? -1.465 -10.539 1.259 1.00 94.69 81 HIS A CA 1
ATOM 608 C C . HIS A 1 81 ? -1.141 -10.242 2.721 1.00 94.69 81 HIS A C 1
ATOM 610 O O . HIS A 1 81 ? -2.053 -10.195 3.547 1.00 94.69 81 HIS A O 1
ATOM 616 N N . ILE A 1 82 ? 0.140 -10.045 3.047 1.00 95.56 82 ILE A N 1
ATOM 617 C CA . ILE A 1 82 ? 0.554 -9.724 4.416 1.00 95.56 82 ILE A CA 1
ATOM 618 C C . ILE A 1 82 ? -0.069 -8.396 4.846 1.00 95.56 82 ILE A C 1
ATOM 620 O O . ILE A 1 82 ? -0.672 -8.345 5.913 1.00 95.56 82 ILE A O 1
ATOM 624 N N . ILE A 1 83 ? 0.015 -7.353 4.017 1.00 94.81 83 ILE A N 1
ATOM 625 C CA . ILE A 1 83 ? -0.550 -6.034 4.327 1.00 94.81 83 ILE A CA 1
ATOM 626 C C . ILE A 1 83 ? -2.052 -6.134 4.585 1.00 94.81 83 ILE A C 1
ATOM 628 O O . ILE A 1 83 ? -2.511 -5.707 5.640 1.00 94.81 83 ILE A O 1
ATOM 632 N N . GLU A 1 84 ? -2.810 -6.727 3.660 1.00 95.19 84 GLU A N 1
ATOM 633 C CA . GLU A 1 84 ? -4.263 -6.847 3.799 1.00 95.19 84 GLU A CA 1
ATOM 634 C C . GLU A 1 84 ? -4.650 -7.580 5.089 1.00 95.19 84 GLU A C 1
ATOM 636 O O . GLU A 1 84 ? -5.480 -7.094 5.862 1.00 95.19 84 GLU A O 1
ATOM 641 N N . ARG A 1 85 ? -4.022 -8.734 5.346 1.00 96.50 85 ARG A N 1
ATOM 642 C CA . ARG A 1 85 ? -4.280 -9.521 6.553 1.00 96.50 85 ARG A CA 1
ATOM 643 C C . ARG A 1 85 ? -3.961 -8.717 7.812 1.00 96.50 85 ARG A C 1
ATOM 645 O O . ARG A 1 85 ? -4.781 -8.666 8.722 1.00 96.50 85 ARG A O 1
ATOM 652 N N . ARG A 1 86 ? -2.791 -8.074 7.862 1.00 95.38 86 ARG A N 1
ATOM 653 C CA . ARG A 1 86 ? -2.334 -7.332 9.045 1.00 95.38 86 ARG A CA 1
ATOM 654 C C . ARG A 1 86 ? -3.174 -6.089 9.312 1.00 95.38 86 ARG A C 1
ATOM 656 O O . ARG A 1 86 ? -3.444 -5.819 10.474 1.00 95.38 86 ARG A O 1
ATOM 663 N N . ILE A 1 87 ? -3.634 -5.382 8.277 1.00 92.44 87 ILE A N 1
ATOM 664 C CA . ILE A 1 87 ? -4.577 -4.264 8.437 1.00 92.44 87 ILE A CA 1
ATOM 665 C C . ILE A 1 87 ? -5.868 -4.758 9.094 1.00 92.44 87 ILE A C 1
ATOM 667 O O . ILE A 1 87 ? -6.311 -4.163 10.073 1.00 92.44 87 ILE A O 1
ATOM 671 N N . LYS A 1 88 ? -6.439 -5.864 8.597 1.00 93.50 88 LYS A N 1
ATOM 672 C CA . LYS A 1 88 ? -7.673 -6.446 9.148 1.00 93.50 88 LYS A CA 1
ATOM 673 C C . LYS A 1 88 ? -7.499 -6.889 10.601 1.00 93.50 88 LYS A C 1
ATOM 675 O O . LYS A 1 88 ? -8.285 -6.491 11.454 1.00 93.50 88 LYS A O 1
ATOM 680 N N . GLU A 1 89 ? -6.452 -7.660 10.892 1.00 93.75 89 GLU A N 1
ATOM 681 C CA . GLU A 1 89 ? -6.138 -8.120 12.255 1.00 93.75 89 GLU A CA 1
ATOM 682 C C . GLU A 1 89 ? -5.976 -6.948 13.230 1.00 93.75 89 GLU A C 1
ATOM 684 O O . GLU A 1 89 ? -6.542 -6.959 14.321 1.00 93.75 89 GLU A O 1
ATOM 689 N N . LEU A 1 90 ? -5.222 -5.926 12.826 1.00 89.25 90 LEU A N 1
ATOM 690 C CA . LEU A 1 90 ? -4.914 -4.769 13.657 1.00 89.25 90 LEU A CA 1
ATOM 691 C C . LEU A 1 90 ? -6.154 -3.914 13.919 1.00 89.25 90 LEU A C 1
ATOM 693 O O . LEU A 1 90 ? -6.415 -3.547 15.061 1.00 89.25 90 LEU A O 1
ATOM 697 N N . ALA A 1 91 ? -6.948 -3.649 12.883 1.00 85.81 91 ALA A N 1
ATOM 698 C CA . ALA A 1 91 ? -8.193 -2.905 13.004 1.00 85.81 91 ALA A CA 1
ATOM 699 C C . ALA A 1 91 ? -9.205 -3.623 13.913 1.00 85.81 91 ALA A C 1
ATOM 701 O O . ALA A 1 91 ? -9.777 -2.991 14.799 1.00 85.81 91 ALA A O 1
ATOM 702 N N . HIS A 1 92 ? -9.385 -4.940 13.754 1.00 88.50 92 HIS A N 1
ATOM 703 C CA . HIS A 1 92 ? -10.264 -5.718 14.633 1.00 88.50 92 HIS A CA 1
ATOM 704 C C . HIS A 1 92 ? -9.752 -5.773 16.075 1.00 88.50 92 HIS A C 1
ATOM 706 O O . HIS A 1 92 ? -10.539 -5.582 17.000 1.00 88.50 92 HIS A O 1
ATOM 712 N N . GLY A 1 93 ? -8.447 -5.983 16.276 1.00 83.56 93 GLY A N 1
ATOM 713 C CA . GLY A 1 93 ? -7.850 -6.005 17.611 1.00 83.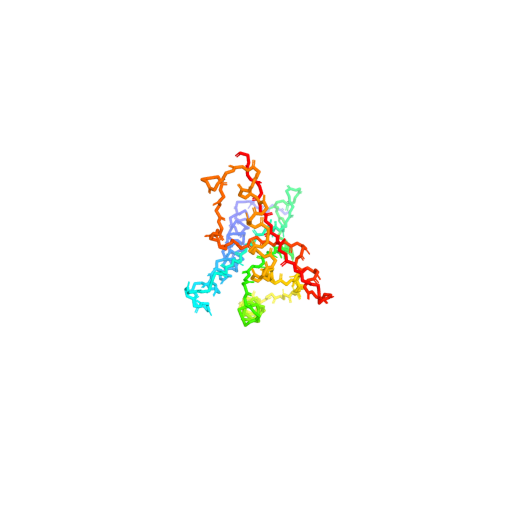56 93 GLY A CA 1
ATOM 714 C C . GLY A 1 93 ? -8.021 -4.674 18.345 1.00 83.56 93 GLY A C 1
ATOM 715 O O . GLY A 1 93 ? -8.418 -4.658 19.508 1.00 83.56 93 GLY A O 1
ATOM 716 N N . LEU A 1 94 ? -7.797 -3.551 17.658 1.00 79.19 94 LEU A N 1
ATOM 717 C CA . LEU A 1 94 ? -8.007 -2.217 18.226 1.00 79.19 94 LEU A CA 1
ATOM 718 C C . LEU A 1 94 ? -9.479 -1.956 18.540 1.00 79.19 94 LEU A C 1
ATOM 720 O O . LEU A 1 94 ? -9.788 -1.495 19.633 1.00 79.19 94 LEU A O 1
ATOM 724 N N . ALA A 1 95 ? -10.386 -2.298 17.622 1.00 77.81 95 ALA A N 1
ATOM 725 C CA . ALA A 1 95 ? -11.818 -2.154 17.854 1.00 77.81 95 ALA A CA 1
ATOM 726 C C . ALA A 1 95 ? -12.258 -2.938 19.102 1.00 77.81 95 ALA A C 1
ATOM 728 O O . ALA A 1 95 ? -12.929 -2.386 19.970 1.00 77.81 95 ALA A O 1
ATOM 729 N N . GLN A 1 96 ? -11.790 -4.180 19.250 1.00 79.62 96 GLN A N 1
ATOM 730 C CA . GLN A 1 96 ? -12.086 -5.011 20.414 1.00 79.62 96 GLN A CA 1
ATOM 731 C C . GLN A 1 96 ? -11.541 -4.414 21.720 1.00 79.62 96 GLN A C 1
ATOM 733 O O . GLN A 1 96 ? -12.270 -4.359 22.707 1.00 79.62 96 GLN A O 1
ATOM 738 N N . ILE A 1 97 ? -10.286 -3.948 21.733 1.00 73.50 97 ILE A N 1
ATOM 739 C CA . ILE A 1 97 ? -9.657 -3.332 22.918 1.00 73.50 97 ILE A CA 1
ATOM 740 C C . ILE A 1 97 ? -10.409 -2.067 23.354 1.00 73.50 97 ILE A C 1
ATOM 742 O O . ILE A 1 97 ? -10.523 -1.795 24.548 1.00 73.50 97 ILE A O 1
ATOM 746 N N . LEU A 1 98 ? -10.921 -1.302 22.391 1.00 72.50 98 LEU A N 1
ATOM 747 C CA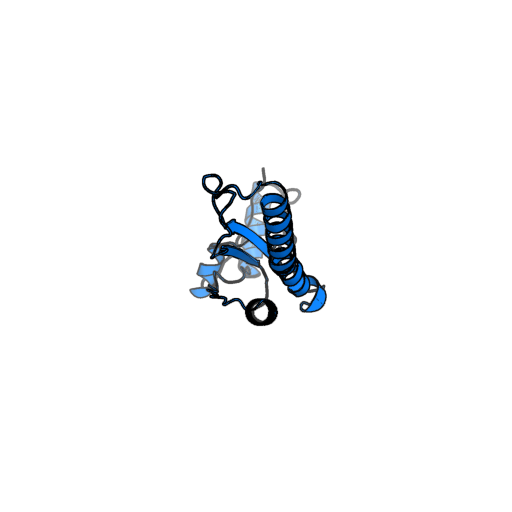 . LEU A 1 98 ? -11.593 -0.026 22.632 1.00 72.50 98 LEU A CA 1
ATOM 748 C C . LEU A 1 98 ? -13.107 -0.160 22.853 1.00 72.50 98 LEU A C 1
ATOM 750 O O . LEU A 1 98 ? -13.764 0.832 23.156 1.00 72.50 98 LEU A O 1
ATOM 754 N N . GLY A 1 99 ? -13.669 -1.366 22.719 1.00 74.38 99 GLY A N 1
ATOM 755 C CA . GLY A 1 99 ? -15.115 -1.586 22.805 1.00 74.38 99 GLY A CA 1
ATOM 756 C C . GLY A 1 99 ? -15.896 -0.980 21.632 1.00 74.38 99 GLY A C 1
ATOM 757 O O . GLY A 1 99 ? -17.070 -0.647 21.779 1.00 74.38 99 GLY A O 1
ATOM 758 N N . CYS A 1 100 ? -15.250 -0.821 20.476 1.00 80.44 100 CYS A N 1
ATOM 759 C CA . CYS A 1 100 ? -15.837 -0.299 19.245 1.00 80.44 100 CYS A CA 1
ATOM 760 C C . CYS A 1 100 ? -16.074 -1.420 18.222 1.00 80.44 100 CYS A C 1
ATOM 762 O O . CYS A 1 100 ? -15.562 -2.534 18.335 1.00 80.44 100 CYS A O 1
ATOM 764 N N . THR A 1 101 ? -16.811 -1.102 17.161 1.00 81.88 101 THR A N 1
ATOM 765 C CA . THR A 1 101 ? -16.920 -1.942 15.961 1.00 81.88 101 THR A CA 1
ATOM 766 C C . THR A 1 101 ? -16.105 -1.342 14.826 1.00 81.88 101 THR A C 1
ATOM 768 O O . THR A 1 101 ? -15.976 -0.123 14.738 1.00 81.88 101 THR A O 1
ATOM 771 N N . VAL A 1 102 ? -15.606 -2.179 13.917 1.00 84.62 102 VAL A N 1
ATOM 772 C CA . VAL A 1 102 ? -14.915 -1.719 12.710 1.00 84.62 102 VAL A CA 1
ATOM 773 C C . VAL A 1 102 ? -15.495 -2.385 11.471 1.00 84.62 102 VAL A C 1
ATOM 775 O O . VAL A 1 102 ? -15.781 -3.582 11.473 1.00 84.62 102 VAL A O 1
ATOM 778 N N . GLN A 1 103 ? -15.653 -1.596 10.414 1.00 89.94 103 GLN A N 1
ATOM 779 C CA . GLN A 1 103 ? -15.992 -2.058 9.074 1.00 89.94 103 GLN A CA 1
ATOM 780 C C . GLN A 1 103 ? -14.798 -1.781 8.166 1.00 89.94 103 GLN A C 1
ATOM 782 O O . GLN A 1 103 ? -14.193 -0.712 8.240 1.00 89.94 103 GLN A O 1
ATOM 787 N N . ILE A 1 104 ? -14.417 -2.767 7.356 1.00 91.56 104 ILE A N 1
ATOM 788 C CA . ILE A 1 104 ? -13.210 -2.698 6.534 1.00 91.56 104 ILE A CA 1
ATOM 789 C C . ILE A 1 104 ? -13.565 -3.084 5.109 1.00 91.56 104 ILE A C 1
ATOM 791 O O . ILE A 1 104 ? -13.908 -4.233 4.835 1.00 91.56 104 ILE A O 1
ATOM 795 N N . GLU A 1 105 ? -13.383 -2.139 4.198 1.00 95.12 105 GLU A N 1
ATOM 796 C CA . GLU A 1 105 ? -13.408 -2.380 2.762 1.00 95.12 105 GLU A CA 1
ATOM 797 C C . GLU A 1 105 ? -11.974 -2.328 2.237 1.00 95.12 105 GLU A C 1
ATOM 799 O O . GLU A 1 105 ? -11.282 -1.319 2.364 1.00 95.12 105 GLU A O 1
ATOM 804 N N . TYR A 1 106 ? -11.498 -3.441 1.676 1.00 93.38 106 TYR A N 1
ATOM 805 C CA . TYR A 1 106 ? -10.147 -3.533 1.131 1.00 93.38 106 TYR A CA 1
ATOM 806 C C . TYR A 1 106 ? -10.199 -3.939 -0.339 1.00 93.38 106 TYR A C 1
ATOM 808 O O . TYR A 1 106 ? -10.448 -5.098 -0.670 1.00 93.38 106 TYR A O 1
ATOM 816 N N . ASN A 1 107 ? -9.921 -2.978 -1.218 1.00 92.62 107 ASN A N 1
ATOM 817 C CA . ASN A 1 107 ? -9.961 -3.168 -2.663 1.00 92.62 107 ASN A CA 1
ATOM 818 C C . ASN A 1 107 ? -8.549 -3.382 -3.217 1.00 92.62 107 ASN A C 1
ATOM 820 O O . ASN A 1 107 ? -7.685 -2.507 -3.130 1.00 92.62 107 ASN A O 1
ATOM 824 N N . ARG A 1 108 ? -8.306 -4.545 -3.831 1.00 88.62 108 ARG A N 1
ATOM 825 C CA . ARG A 1 108 ? -7.036 -4.828 -4.515 1.00 88.62 108 ARG A CA 1
ATOM 826 C C . ARG A 1 108 ? -7.021 -4.164 -5.887 1.00 88.62 108 ARG A C 1
ATOM 828 O O . ARG A 1 108 ? -7.558 -4.703 -6.852 1.00 88.62 108 ARG A O 1
ATOM 835 N N . LEU A 1 109 ? -6.368 -3.012 -5.968 1.00 83.56 109 LEU A N 1
ATOM 836 C CA . LEU A 1 109 ? -6.220 -2.259 -7.210 1.00 83.56 109 LEU A CA 1
ATOM 837 C C . LEU A 1 109 ? -4.922 -2.627 -7.941 1.00 83.56 109 LEU A C 1
ATOM 839 O O . LEU A 1 109 ? -3.863 -2.784 -7.327 1.00 83.56 109 LEU A O 1
ATOM 843 N N . GLY A 1 110 ? -5.011 -2.734 -9.269 1.00 78.50 110 GLY A N 1
ATOM 844 C CA . GLY A 1 110 ? -3.859 -2.871 -10.161 1.00 78.50 110 GLY A CA 1
ATOM 845 C C . GLY A 1 110 ? -3.058 -4.172 -10.026 1.00 78.50 110 GLY A C 1
ATOM 846 O O . GLY A 1 110 ? -3.376 -5.095 -9.271 1.00 78.50 110 GLY A O 1
ATOM 847 N N . THR A 1 111 ? -1.989 -4.260 -10.806 1.00 85.56 111 THR A N 1
ATOM 848 C CA . THR A 1 111 ? -0.908 -5.245 -10.660 1.00 85.56 111 THR A CA 1
ATOM 849 C C . THR A 1 111 ? 0.416 -4.493 -10.668 1.00 85.56 111 THR A C 1
ATOM 851 O O . THR A 1 111 ? 0.441 -3.293 -10.915 1.00 85.56 111 THR A O 1
ATOM 854 N N . THR A 1 112 ? 1.501 -5.153 -10.293 1.00 90.31 112 THR A N 1
ATOM 855 C CA . THR A 1 112 ? 2.829 -4.556 -10.433 1.00 90.31 112 THR A CA 1
ATOM 856 C C . THR A 1 112 ? 3.162 -4.468 -11.916 1.00 90.31 112 THR A C 1
ATOM 858 O O . THR A 1 112 ? 3.032 -5.472 -12.616 1.00 90.31 112 THR A O 1
ATOM 861 N N . LEU A 1 113 ? 3.552 -3.281 -12.380 1.00 90.81 113 LEU A N 1
ATOM 862 C CA . LEU A 1 113 ? 4.066 -3.098 -13.728 1.00 90.81 113 LEU A CA 1
ATOM 863 C C . LEU A 1 113 ? 5.468 -3.704 -13.798 1.00 90.81 113 LEU A C 1
ATOM 865 O O . LEU A 1 113 ? 6.350 -3.318 -13.034 1.00 90.81 113 LEU A O 1
ATOM 869 N N . VAL A 1 114 ? 5.646 -4.669 -14.690 1.00 91.56 114 VAL A N 1
ATOM 870 C CA . VAL A 1 114 ? 6.934 -5.289 -14.998 1.00 91.56 114 VAL A CA 1
ATOM 871 C C . VAL A 1 114 ? 7.094 -5.221 -16.507 1.00 91.56 114 VAL A C 1
ATOM 873 O O . VAL A 1 114 ? 6.243 -5.730 -17.235 1.00 91.56 114 VAL A O 1
ATOM 876 N N . ASN A 1 115 ? 8.143 -4.549 -16.971 1.00 93.31 115 ASN A N 1
ATOM 877 C CA . ASN A 1 115 ? 8.441 -4.492 -18.395 1.00 93.31 115 ASN A CA 1
ATOM 878 C C . ASN A 1 115 ? 9.035 -5.826 -18.867 1.00 93.31 115 ASN A C 1
ATO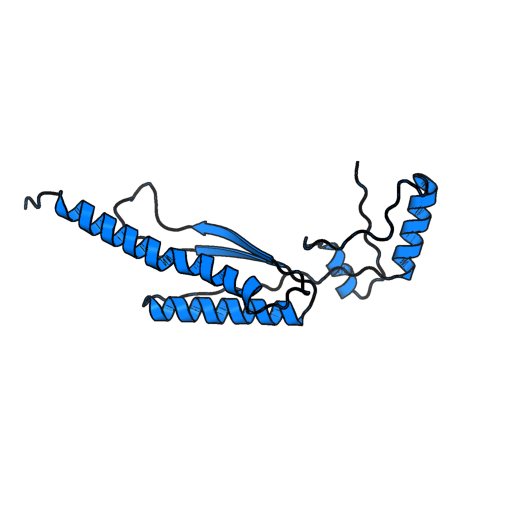M 880 O O . ASN A 1 115 ? 9.670 -6.538 -18.091 1.00 93.31 115 ASN A O 1
ATOM 884 N N . HIS A 1 116 ? 8.847 -6.142 -20.147 1.00 95.12 116 HIS A N 1
ATOM 885 C CA . HIS A 1 116 ? 9.524 -7.270 -20.782 1.00 95.12 116 HIS A CA 1
ATOM 886 C C . HIS A 1 116 ? 10.927 -6.848 -21.234 1.00 95.12 116 HIS A C 1
ATOM 888 O O . HIS A 1 116 ? 11.089 -5.760 -21.792 1.00 95.12 116 HIS A O 1
ATOM 894 N N . ASP A 1 117 ? 11.932 -7.702 -21.029 1.00 93.31 117 ASP A N 1
ATOM 895 C CA . ASP A 1 117 ? 13.342 -7.372 -21.295 1.00 93.31 117 ASP A CA 1
ATOM 896 C C . ASP A 1 117 ? 13.594 -6.984 -22.761 1.00 93.31 117 ASP A C 1
ATOM 898 O O . ASP A 1 117 ? 14.286 -6.003 -23.048 1.00 93.31 117 ASP A O 1
ATOM 902 N N . GLU A 1 118 ? 12.990 -7.718 -23.700 1.00 94.12 118 GLU A N 1
ATOM 903 C CA . GLU A 1 118 ? 13.146 -7.473 -25.137 1.00 94.12 118 GLU A CA 1
ATOM 904 C C . GLU A 1 118 ? 12.549 -6.122 -25.551 1.00 94.12 118 GLU A C 1
ATOM 906 O O . GLU A 1 118 ? 13.230 -5.302 -26.169 1.00 94.12 118 GLU A O 1
ATOM 911 N N . GLU A 1 119 ? 11.311 -5.835 -25.139 1.00 94.12 119 GLU A N 1
ATOM 912 C CA . GLU A 1 119 ? 10.658 -4.559 -25.448 1.00 94.12 119 GLU A CA 1
ATOM 913 C C . GLU A 1 119 ? 11.341 -3.386 -24.746 1.00 94.12 119 GLU A C 1
ATOM 915 O O . GLU A 1 119 ? 11.462 -2.308 -25.325 1.00 94.12 119 GLU A O 1
ATOM 920 N N . THR A 1 120 ? 11.860 -3.598 -23.533 1.00 94.44 120 THR A N 1
ATOM 921 C CA . THR A 1 120 ? 12.645 -2.579 -22.821 1.00 94.44 120 THR A CA 1
ATOM 922 C C . THR A 1 120 ? 13.912 -2.258 -23.598 1.00 94.44 120 THR A C 1
ATOM 924 O O . THR A 1 120 ? 14.214 -1.092 -23.833 1.00 94.44 120 THR A O 1
ATOM 927 N N . THR A 1 121 ? 14.615 -3.283 -24.080 1.00 94.75 121 THR A N 1
ATOM 928 C CA . THR A 1 121 ? 15.823 -3.110 -24.897 1.00 94.75 121 THR A CA 1
ATOM 929 C C . THR A 1 121 ? 15.514 -2.362 -26.195 1.00 94.75 121 THR A C 1
ATOM 931 O O . THR A 1 121 ? 16.282 -1.490 -26.608 1.00 94.75 121 THR A O 1
ATOM 934 N N . ARG A 1 122 ? 14.384 -2.670 -26.844 1.00 94.56 122 ARG A N 1
ATOM 935 C CA . ARG A 1 122 ? 13.931 -1.970 -28.057 1.00 94.56 122 ARG A CA 1
ATOM 936 C C . ARG A 1 122 ? 13.606 -0.502 -27.777 1.00 94.56 122 ARG A C 1
ATOM 938 O O . ARG A 1 122 ? 14.055 0.361 -28.528 1.00 94.56 122 ARG A O 1
ATOM 945 N N . ALA A 1 123 ? 12.886 -0.220 -26.692 1.00 94.31 123 ALA A N 1
ATOM 946 C CA . ALA A 1 123 ? 12.538 1.139 -26.285 1.00 94.31 123 ALA A CA 1
ATOM 947 C C . ALA A 1 123 ? 13.782 1.973 -25.933 1.00 94.31 123 ALA A C 1
ATOM 949 O O . ALA A 1 123 ? 13.895 3.113 -26.379 1.00 94.31 123 ALA A O 1
ATOM 950 N N . VAL A 1 124 ? 14.747 1.389 -25.212 1.00 94.88 124 VAL A N 1
ATOM 951 C CA . VAL A 1 124 ? 16.024 2.044 -24.880 1.00 94.88 124 VAL A CA 1
ATOM 952 C C . VAL A 1 124 ? 16.796 2.408 -26.147 1.00 94.88 124 VAL A C 1
ATOM 954 O O . VAL A 1 124 ? 17.174 3.563 -26.299 1.00 94.88 124 VAL A O 1
ATOM 957 N N . LYS A 1 125 ? 16.958 1.480 -27.101 1.00 94.81 125 LYS A N 1
ATOM 958 C CA . LYS A 1 125 ? 17.655 1.769 -28.370 1.00 94.81 125 LYS A CA 1
ATOM 959 C C . LYS A 1 125 ? 16.981 2.883 -29.173 1.00 94.81 125 LYS A C 1
ATOM 961 O O . LYS A 1 125 ? 17.663 3.710 -29.772 1.00 94.81 125 LYS A O 1
ATOM 966 N N . ALA A 1 126 ? 15.647 2.904 -29.194 1.00 94.69 126 ALA A N 1
ATOM 967 C CA . ALA A 1 126 ? 14.898 3.967 -29.854 1.00 94.69 126 ALA A CA 1
ATOM 968 C C . ALA A 1 126 ? 15.140 5.324 -29.173 1.00 94.69 126 ALA A C 1
ATOM 970 O O . ALA A 1 126 ? 15.411 6.306 -29.862 1.00 94.69 126 ALA A O 1
ATOM 971 N N . ALA A 1 127 ? 15.121 5.373 -27.838 1.00 94.38 127 ALA A N 1
ATOM 972 C CA . ALA A 1 127 ? 15.420 6.588 -27.084 1.00 94.38 127 ALA A CA 1
ATOM 973 C C . ALA A 1 127 ? 16.864 7.071 -27.310 1.00 94.38 127 ALA A C 1
ATOM 975 O O . ALA A 1 127 ? 17.070 8.244 -27.615 1.00 94.38 127 ALA A O 1
ATOM 976 N N . GLU A 1 128 ? 17.853 6.171 -27.258 1.00 95.19 128 GLU A N 1
ATOM 977 C CA . GLU A 1 128 ? 19.269 6.497 -27.496 1.00 95.19 128 GLU A CA 1
ATOM 978 C C . GLU A 1 128 ? 19.496 7.110 -28.888 1.00 95.19 128 GLU A C 1
ATOM 980 O O . GLU A 1 128 ? 20.359 7.969 -29.040 1.00 95.19 128 GLU A O 1
ATOM 985 N N . SER A 1 129 ? 18.709 6.713 -29.897 1.00 95.12 129 SER A N 1
ATOM 986 C CA . SER A 1 129 ? 18.797 7.281 -31.252 1.00 95.12 129 SER A CA 1
ATOM 987 C C . SER A 1 129 ? 18.235 8.702 -31.387 1.00 95.12 129 SER A C 1
ATOM 989 O O . SER A 1 129 ? 18.509 9.367 -32.384 1.00 95.12 129 SER A O 1
ATOM 991 N N . LEU A 1 130 ? 17.435 9.154 -30.415 1.00 94.25 130 LEU A N 1
ATOM 992 C CA . LEU A 1 130 ? 16.756 10.452 -30.439 1.00 94.25 130 LEU A CA 1
ATOM 993 C C . LEU A 1 130 ? 17.451 11.499 -29.569 1.00 94.25 130 LEU A C 1
ATOM 995 O O . LEU A 1 130 ? 17.509 12.659 -29.964 1.00 94.25 130 LEU A O 1
ATOM 999 N N . VAL A 1 131 ? 17.924 11.103 -28.383 1.00 93.12 131 VAL A N 1
ATOM 1000 C CA . VAL A 1 131 ? 18.452 12.034 -27.370 1.00 93.12 131 VAL A CA 1
ATOM 1001 C C . VAL A 1 131 ? 19.901 11.755 -26.983 1.00 93.12 131 VAL A C 1
ATOM 1003 O O . VAL A 1 131 ? 20.381 12.332 -26.021 1.00 93.12 131 VAL A O 1
ATOM 1006 N N . ASP A 1 132 ? 20.609 10.896 -27.714 1.00 92.19 132 ASP A N 1
ATOM 1007 C CA . ASP A 1 132 ? 21.931 10.374 -27.358 1.00 92.19 132 ASP A CA 1
ATOM 1008 C C . ASP A 1 132 ? 21.943 9.531 -26.073 1.00 92.19 132 ASP A C 1
ATOM 1010 O O . ASP A 1 132 ? 21.142 9.676 -25.147 1.00 92.19 132 ASP A O 1
ATOM 1014 N N . LYS A 1 133 ? 22.910 8.615 -25.998 1.00 92.19 133 LYS A N 1
ATOM 1015 C CA . LYS A 1 133 ? 23.031 7.657 -24.891 1.00 92.19 133 LYS A CA 1
ATOM 1016 C C . LYS A 1 133 ? 23.221 8.314 -23.522 1.00 92.19 133 LYS A C 1
ATOM 1018 O O . LYS A 1 133 ? 22.797 7.760 -22.512 1.00 92.19 133 LYS A O 1
ATOM 1023 N N . GLU A 1 134 ? 23.853 9.481 -23.480 1.00 93.81 134 GLU A N 1
ATOM 1024 C CA . GLU A 1 134 ? 24.135 10.206 -22.236 1.00 93.81 134 GLU A CA 1
ATOM 1025 C C . GLU A 1 134 ? 22.858 10.701 -21.540 1.00 93.81 134 GLU A C 1
ATOM 1027 O O . GLU A 1 134 ? 22.852 10.858 -20.320 1.00 93.81 134 GLU A O 1
ATOM 1032 N N . HIS A 1 135 ? 21.760 10.857 -22.288 1.00 93.00 135 HIS A N 1
ATOM 1033 C CA . HIS A 1 135 ? 20.468 11.299 -21.763 1.00 93.00 135 HIS A CA 1
ATOM 1034 C C . HIS A 1 135 ? 19.488 10.139 -21.503 1.00 93.00 135 HIS A C 1
ATOM 1036 O O . HIS A 1 135 ? 18.320 10.376 -21.195 1.00 93.00 135 HIS A O 1
ATOM 1042 N N . VAL A 1 136 ? 19.937 8.878 -21.592 1.00 94.50 136 VAL A N 1
ATOM 1043 C CA . VAL A 1 136 ? 19.089 7.694 -21.371 1.00 94.50 136 VAL A CA 1
ATOM 1044 C C . VAL A 1 136 ? 19.556 6.893 -20.158 1.00 94.50 136 VAL A C 1
ATOM 1046 O O . VAL A 1 136 ? 20.639 6.312 -20.142 1.00 94.50 136 VAL A O 1
ATOM 1049 N N . ASN A 1 137 ? 18.689 6.771 -19.147 1.00 92.75 137 ASN A N 1
ATOM 1050 C CA . ASN A 1 137 ? 18.907 5.864 -18.020 1.00 92.75 137 ASN A CA 1
ATOM 1051 C C . ASN A 1 137 ? 18.157 4.537 -18.219 1.00 92.75 137 ASN A C 1
ATOM 1053 O O . ASN A 1 137 ? 16.994 4.401 -17.839 1.00 92.75 137 ASN A O 1
ATOM 1057 N N . ALA A 1 138 ? 18.845 3.537 -18.773 1.00 90.50 138 ALA A N 1
ATOM 1058 C CA . ALA A 1 138 ? 18.287 2.200 -19.000 1.00 90.50 138 ALA A CA 1
ATOM 1059 C C . ALA A 1 138 ? 18.098 1.364 -17.715 1.00 90.50 138 ALA A C 1
ATOM 1061 O O . ALA A 1 138 ? 17.382 0.368 -17.737 1.00 90.50 138 ALA A O 1
ATOM 1062 N N . ASN A 1 139 ? 18.717 1.764 -16.599 1.00 89.00 139 ASN A N 1
ATOM 1063 C CA . ASN A 1 139 ? 18.688 1.046 -15.321 1.00 89.00 139 ASN A CA 1
ATOM 1064 C C . ASN A 1 139 ? 18.056 1.912 -14.225 1.00 89.00 139 ASN A C 1
ATOM 1066 O O . ASN A 1 139 ? 18.601 2.063 -13.129 1.00 89.00 139 ASN A O 1
ATOM 1070 N N . ALA A 1 140 ? 16.909 2.516 -14.536 1.00 86.88 140 ALA A N 1
ATOM 1071 C CA . ALA A 1 140 ? 16.181 3.344 -13.588 1.00 86.88 140 ALA A CA 1
ATOM 1072 C C . ALA A 1 140 ? 15.748 2.534 -12.353 1.00 86.88 140 ALA A C 1
ATOM 1074 O O . ALA A 1 140 ? 15.242 1.414 -12.454 1.00 86.88 140 ALA A O 1
ATOM 1075 N N . THR A 1 141 ? 15.921 3.125 -11.170 1.00 87.06 141 THR A N 1
ATOM 1076 C CA . THR A 1 141 ? 15.487 2.517 -9.910 1.00 87.06 141 THR A CA 1
ATOM 1077 C C . THR A 1 141 ? 13.964 2.341 -9.906 1.00 87.06 141 THR A C 1
ATOM 1079 O O . THR A 1 141 ? 13.245 3.301 -10.197 1.00 87.06 141 THR A O 1
ATOM 1082 N N . PRO A 1 142 ? 13.437 1.165 -9.519 1.00 86.25 142 PRO A N 1
ATOM 1083 C CA . PRO A 1 142 ? 12.000 0.979 -9.369 1.00 86.25 142 PRO A CA 1
ATOM 1084 C C . PRO A 1 142 ? 11.421 1.934 -8.321 1.00 86.25 142 PRO A C 1
ATOM 1086 O O . PRO A 1 142 ? 11.960 2.066 -7.222 1.00 86.25 142 PRO A O 1
ATOM 1089 N N . PHE A 1 143 ? 10.274 2.539 -8.614 1.00 84.88 143 PHE A N 1
ATOM 1090 C CA . PHE A 1 143 ? 9.529 3.361 -7.661 1.00 84.88 143 PHE A CA 1
ATOM 1091 C C . PHE A 1 143 ? 8.146 2.768 -7.391 1.00 84.88 143 PHE A C 1
ATOM 1093 O O . PHE A 1 143 ? 7.579 2.031 -8.192 1.00 84.88 143 PHE A O 1
ATOM 1100 N N . THR A 1 144 ? 7.599 3.055 -6.212 1.00 83.88 144 THR A N 1
ATOM 1101 C CA . THR A 1 144 ? 6.386 2.409 -5.681 1.00 83.88 144 THR A CA 1
ATOM 1102 C C . THR A 1 144 ? 5.081 3.069 -6.138 1.00 83.88 144 THR A C 1
ATOM 1104 O O . THR A 1 144 ? 4.012 2.746 -5.606 1.00 83.88 144 THR A O 1
ATOM 1107 N N . SER A 1 145 ? 5.146 3.980 -7.115 1.00 83.81 145 SER A N 1
ATOM 1108 C CA . SER A 1 145 ? 3.947 4.554 -7.728 1.00 83.81 145 SER A CA 1
ATOM 1109 C C . SER A 1 145 ? 3.111 3.464 -8.402 1.00 83.81 145 SER A C 1
ATOM 1111 O O . SER A 1 145 ? 3.610 2.406 -8.785 1.00 83.81 145 SER A O 1
ATOM 1113 N N . GLY A 1 146 ? 1.807 3.704 -8.502 1.00 82.75 146 GLY A N 1
ATOM 1114 C CA . GLY A 1 146 ? 0.931 2.845 -9.289 1.00 82.75 146 GLY A CA 1
ATOM 1115 C C . GLY A 1 146 ? 0.832 3.369 -10.706 1.00 82.75 146 GLY A C 1
ATOM 1116 O O . GLY A 1 146 ? 0.647 4.566 -10.876 1.00 82.75 146 GLY A O 1
ATOM 1117 N N . GLU A 1 147 ? 0.884 2.458 -11.670 1.00 86.81 147 GLU A N 1
ATOM 1118 C CA . GLU A 1 147 ? 0.731 2.753 -13.091 1.00 86.81 147 GLU A CA 1
ATOM 1119 C C . GLU A 1 147 ? -0.353 1.837 -13.678 1.00 86.81 147 GLU A C 1
ATOM 1121 O O . GLU A 1 147 ? -0.330 0.618 -13.451 1.00 86.81 147 GLU A O 1
ATOM 1126 N N . ASP A 1 148 ? -1.333 2.410 -14.376 1.00 89.38 148 ASP A N 1
ATOM 1127 C CA . ASP A 1 148 ? -2.462 1.662 -14.938 1.00 89.38 148 ASP A CA 1
ATOM 1128 C C . ASP A 1 148 ? -2.091 0.931 -16.236 1.00 89.38 148 ASP A C 1
ATOM 1130 O O . ASP A 1 148 ? -2.704 -0.089 -16.563 1.00 89.38 148 ASP A O 1
ATOM 1134 N N . PHE A 1 149 ? -0.978 1.307 -16.867 1.00 89.81 149 PHE A N 1
ATOM 1135 C CA . PHE A 1 149 ? -0.359 0.542 -17.949 1.00 89.81 149 PHE A CA 1
ATOM 1136 C C . PHE A 1 149 ? -0.094 -0.928 -17.561 1.00 89.81 149 PHE A C 1
ATOM 1138 O O . PHE A 1 149 ? -0.106 -1.831 -18.400 1.00 89.81 149 PHE A O 1
ATOM 1145 N N . ALA A 1 150 ? 0.034 -1.220 -16.260 1.00 88.88 150 ALA A N 1
ATOM 1146 C CA . ALA A 1 150 ? 0.139 -2.581 -15.738 1.00 88.88 150 ALA A CA 1
ATOM 1147 C C . ALA A 1 150 ? -1.066 -3.479 -16.093 1.00 88.88 150 ALA A C 1
ATOM 1149 O O . ALA A 1 150 ? -0.957 -4.705 -16.037 1.00 88.88 150 ALA A O 1
ATOM 1150 N N . TYR A 1 151 ? -2.228 -2.918 -16.446 1.00 88.94 151 TYR A N 1
ATOM 1151 C CA . TYR A 1 151 ? -3.391 -3.700 -16.873 1.00 88.94 151 TYR A CA 1
ATOM 1152 C C . TYR A 1 151 ? -3.187 -4.399 -18.220 1.00 88.94 151 TYR A C 1
ATOM 1154 O O . TYR A 1 151 ? -3.781 -5.460 -18.420 1.00 88.94 151 TYR A O 1
ATOM 1162 N N . PHE A 1 152 ? -2.319 -3.889 -19.098 1.00 89.81 152 PHE A N 1
ATOM 1163 C CA . PHE A 1 152 ? -1.989 -4.564 -20.357 1.00 89.81 152 PHE A CA 1
ATOM 1164 C C . PHE A 1 152 ? -1.299 -5.916 -20.123 1.00 89.81 152 PHE A C 1
ATOM 1166 O O . PHE A 1 152 ? -1.571 -6.872 -20.845 1.00 89.81 152 PHE A O 1
ATOM 1173 N N . LEU A 1 153 ? -0.543 -6.059 -19.026 1.00 86.75 153 LEU A N 1
ATOM 1174 C CA . LEU A 1 153 ? 0.019 -7.352 -18.606 1.00 86.75 153 LEU A CA 1
ATOM 1175 C C . LEU A 1 153 ? -1.061 -8.382 -18.267 1.00 86.75 153 LEU A C 1
ATOM 1177 O O . LEU A 1 153 ? -0.863 -9.572 -18.464 1.00 86.75 153 LEU A O 1
ATOM 1181 N N . LYS A 1 154 ? -2.228 -7.950 -17.768 1.00 83.81 154 LYS A N 1
ATOM 1182 C CA . LYS A 1 154 ? -3.359 -8.862 -17.502 1.00 83.81 154 LYS A CA 1
ATOM 1183 C C . LYS A 1 154 ? -4.065 -9.322 -18.780 1.00 83.81 154 LYS A C 1
ATOM 1185 O O . LYS A 1 154 ? -4.981 -10.136 -18.698 1.00 83.81 154 LYS A O 1
ATOM 1190 N N . LYS A 1 155 ? -3.710 -8.739 -19.923 1.00 86.94 155 LYS A N 1
ATOM 1191 C CA . LYS A 1 155 ? -4.212 -9.087 -21.254 1.00 86.94 155 LYS A CA 1
ATOM 1192 C C . LYS A 1 155 ? -3.154 -9.825 -22.079 1.00 86.94 155 LYS A C 1
ATOM 1194 O O . LYS A 1 155 ? -3.310 -9.906 -23.290 1.00 86.94 155 LYS A O 1
ATOM 1199 N N . ASP A 1 156 ? -2.098 -10.317 -21.425 1.00 84.12 156 ASP A N 1
ATOM 1200 C CA . ASP A 1 156 ? -0.981 -11.041 -22.040 1.00 84.12 156 ASP A CA 1
ATOM 1201 C C . ASP A 1 156 ? -0.288 -10.254 -23.167 1.00 84.12 156 ASP A C 1
ATOM 1203 O O . ASP A 1 156 ? 0.254 -10.825 -24.111 1.00 84.12 156 ASP A O 1
ATOM 1207 N N . LEU A 1 157 ? -0.302 -8.919 -23.073 1.00 88.19 157 LEU A N 1
ATOM 1208 C CA . LEU A 1 157 ? 0.420 -8.064 -24.006 1.00 88.19 157 LEU A CA 1
ATOM 1209 C C . LEU A 1 157 ? 1.878 -7.908 -23.580 1.00 88.19 157 LEU A C 1
ATOM 1211 O O . LEU A 1 157 ? 2.191 -7.699 -22.404 1.00 88.19 157 LEU A O 1
ATOM 1215 N N . VAL A 1 158 ? 2.760 -7.939 -24.576 1.00 89.75 158 VAL A N 1
ATOM 1216 C CA . VAL A 1 158 ? 4.176 -7.613 -24.415 1.00 89.75 158 VAL A CA 1
ATOM 1217 C C . VAL A 1 158 ? 4.317 -6.095 -24.379 1.00 89.75 158 VAL A C 1
ATOM 1219 O O . VAL A 1 158 ? 3.762 -5.396 -25.226 1.00 89.75 158 VAL A O 1
ATOM 1222 N N . ILE A 1 159 ? 5.013 -5.578 -23.369 1.00 91.50 159 ILE A N 1
ATOM 1223 C CA . ILE A 1 159 ? 5.057 -4.142 -23.089 1.00 91.50 159 ILE A CA 1
ATOM 1224 C C . ILE A 1 159 ? 6.421 -3.672 -22.576 1.00 91.50 159 ILE A C 1
ATOM 1226 O O . ILE A 1 159 ? 7.135 -4.417 -21.897 1.00 91.50 159 ILE A O 1
ATOM 1230 N N . ALA A 1 160 ? 6.706 -2.391 -22.816 1.00 91.44 160 ALA A N 1
ATOM 1231 C CA . ALA A 1 160 ? 7.704 -1.606 -22.104 1.00 91.44 160 ALA A CA 1
ATOM 1232 C C . ALA A 1 160 ? 7.166 -0.191 -21.853 1.00 91.44 160 ALA A C 1
ATOM 1234 O O . ALA A 1 160 ? 6.786 0.510 -22.788 1.00 91.44 160 ALA A O 1
ATOM 1235 N N . CYS A 1 161 ? 7.124 0.219 -20.588 1.00 89.50 161 CYS A N 1
ATOM 1236 C CA . CYS A 1 161 ? 6.798 1.582 -20.186 1.00 89.50 161 CYS A CA 1
ATOM 1237 C C . CYS A 1 161 ? 8.092 2.327 -19.851 1.00 89.50 161 CYS A C 1
ATOM 1239 O O . CYS A 1 161 ? 8.852 1.875 -18.988 1.00 89.50 161 CYS A O 1
ATOM 1241 N N . ILE A 1 162 ? 8.330 3.452 -20.523 1.00 90.12 162 ILE A N 1
ATOM 1242 C CA . ILE A 1 162 ? 9.473 4.342 -20.292 1.00 90.12 162 ILE A CA 1
ATOM 1243 C C . ILE A 1 162 ? 8.979 5.709 -19.823 1.00 90.12 162 ILE A C 1
ATOM 1245 O O . ILE A 1 162 ? 7.832 6.075 -20.069 1.00 90.12 162 ILE A O 1
ATOM 1249 N N . TRP A 1 163 ? 9.852 6.457 -19.159 1.00 87.81 163 TRP A N 1
ATOM 1250 C CA . TRP A 1 163 ? 9.555 7.791 -18.649 1.00 87.81 163 TRP A CA 1
ATOM 1251 C C . TRP A 1 163 ? 10.449 8.798 -19.353 1.00 87.81 163 TRP A C 1
ATOM 1253 O O . TRP A 1 163 ? 11.652 8.574 -19.473 1.00 87.81 163 TRP A O 1
ATOM 1263 N N . VAL A 1 164 ? 9.856 9.898 -19.803 1.00 85.38 164 VAL A N 1
ATOM 1264 C CA . VAL A 1 164 ? 10.584 11.056 -20.322 1.00 85.38 164 VAL A CA 1
ATOM 1265 C C . VAL A 1 164 ? 10.501 12.130 -19.251 1.00 85.38 164 VAL A C 1
ATOM 1267 O O . VAL A 1 164 ? 9.412 12.430 -18.762 1.00 85.38 164 VAL A O 1
ATOM 1270 N N . MET A 1 165 ? 11.654 12.647 -18.845 1.00 81.50 165 MET A N 1
ATOM 1271 C CA . MET A 1 165 ? 11.756 13.745 -17.891 1.00 81.50 165 MET A CA 1
ATOM 1272 C C . MET A 1 165 ? 12.244 14.979 -18.648 1.00 81.50 165 MET A C 1
ATOM 1274 O O . MET A 1 165 ? 13.082 14.842 -19.540 1.00 81.50 165 MET A O 1
ATOM 1278 N N . GLU A 1 166 ? 11.675 16.137 -18.320 1.00 70.38 166 GLU A N 1
ATOM 1279 C CA . GLU A 1 166 ? 12.129 17.447 -18.809 1.00 70.38 166 GLU A CA 1
ATOM 1280 C C . GLU A 1 166 ? 13.408 17.908 -18.102 1.00 70.38 166 GLU A C 1
ATOM 1282 O O . GLU A 1 166 ? 13.575 17.582 -16.900 1.00 70.38 166 GLU A O 1
#

Sequence (166 aa):
MHACGHDGHTAMVLGAVKYLRDHHNSFFALQTIVSRNISPNNATVISVGAIQGGSFNSVNVMPSEIRIGCITRSFTKLVRHIIERRIKELAHGLAQILGCTVQIEYNRLGTTLVNHDEETTRAVKAAESLVDKEHVNANATPFTSGEDFAYFLKKDLVIACIWVME

InterPro domains:
  IPR002933 Peptidase M20 [PF01546] (1-155)
  IPR017439 Amidohydrolase [PTHR11014] (28-155)
  IPR036264 Bacterial exopeptidase dimerisation domain [SSF55031] (3-106)

pLDDT: mean 81.38, std 16.31, range [30.73, 96.5]